Protein AF-A0A2E7W1Z4-F1 (afdb_monomer)

Mean predicted aligned error: 2.72 Å

Solvent-accessible surface area (backbone atoms only — not comparable to full-atom values): 6532 Å² total; per-residue (Å²): 131,87,59,66,66,60,53,50,54,33,52,49,52,38,60,79,66,68,54,83,50,52,70,52,18,68,70,38,33,68,58,54,44,51,45,69,70,69,52,60,91,88,59,84,64,68,65,28,66,8,56,26,25,59,26,52,32,44,41,44,21,71,81,38,77,91,44,58,35,66,60,47,37,74,74,42,47,64,25,40,51,62,36,64,94,76,70,28,72,46,57,28,49,61,76,70,50,22,56,55,52,50,53,52,59,48,65,74,46,75,86,61,89,128

Secondary structure (DSSP, 8-state):
---HHHHHHHHHHHHHTT-S-HHHHHHHHHHHHHHHHHS-TTPPP--SSGGGHHHHHHHHHHH-TTS-HHHHHHHHTTSPPPBGGGTB-----STTHHHHHHHHHHHTSTT---

Sequence (114 aa):
MKDLILQKRLLKLLYEHNEEHVGSCFSCIDIIDNIFKTKAKDDIFILSNGHAAYALYSVIEKYHPHIDADELVKKHGGHPNHDEENHIHASTGSLGMGIMIAVGRALANPDRTV

Structure (mmCIF, N/CA/C/O backbone):
data_AF-A0A2E7W1Z4-F1
#
_entry.id   AF-A0A2E7W1Z4-F1
#
loop_
_atom_site.group_PDB
_atom_site.id
_atom_site.type_symbol
_atom_site.label_atom_id
_atom_site.label_alt_id
_atom_site.label_comp_id
_atom_site.label_asym_id
_atom_site.label_entity_id
_atom_site.label_seq_id
_atom_site.pdbx_PDB_ins_code
_atom_site.Cartn_x
_atom_site.Cartn_y
_atom_site.Cartn_z
_atom_site.occupancy
_atom_site.B_iso_or_equiv
_atom_site.auth_seq_id
_atom_site.auth_comp_id
_atom_site.auth_asym_id
_atom_site.auth_atom_id
_atom_site.pdbx_PDB_model_num
ATOM 1 N N . MET A 1 1 ? -17.718 -4.017 -9.767 1.00 66.38 1 MET A N 1
ATOM 2 C CA . MET A 1 1 ? -18.734 -3.919 -8.694 1.00 66.38 1 MET A CA 1
ATOM 3 C C . MET A 1 1 ? -17.988 -3.573 -7.417 1.00 66.38 1 MET A C 1
ATOM 5 O O . MET A 1 1 ? -16.930 -4.155 -7.225 1.00 66.38 1 MET A O 1
ATOM 9 N N . LYS A 1 2 ? -18.464 -2.610 -6.617 1.00 86.38 2 LYS A N 1
ATOM 10 C CA . LYS A 1 2 ? -17.777 -2.188 -5.384 1.00 86.38 2 LYS A CA 1
ATOM 11 C C . LYS A 1 2 ? -17.727 -3.332 -4.369 1.00 86.38 2 LYS A C 1
ATOM 13 O O . LYS A 1 2 ? -18.763 -3.940 -4.102 1.00 86.38 2 LYS A O 1
ATOM 18 N N . ASP A 1 3 ? -16.554 -3.593 -3.800 1.00 96.88 3 ASP A N 1
ATOM 19 C CA . ASP A 1 3 ? -16.378 -4.583 -2.735 1.00 96.88 3 ASP A CA 1
ATOM 20 C C . ASP A 1 3 ? -16.739 -3.965 -1.377 1.00 96.88 3 ASP A C 1
ATOM 22 O O . ASP A 1 3 ? -15.954 -3.255 -0.753 1.00 96.88 3 ASP A O 1
ATOM 26 N N . LEU A 1 4 ? -17.963 -4.220 -0.912 1.00 97.44 4 LEU A N 1
ATOM 27 C CA . LEU A 1 4 ? -18.465 -3.649 0.339 1.00 97.44 4 LEU A CA 1
ATOM 28 C C . LEU A 1 4 ? -17.747 -4.174 1.590 1.00 97.44 4 LEU A C 1
ATOM 30 O O . LEU A 1 4 ? -17.792 -3.501 2.619 1.00 97.44 4 LEU A O 1
ATOM 34 N N . ILE A 1 5 ? -17.123 -5.353 1.536 1.00 98.25 5 ILE A N 1
ATOM 35 C CA . ILE A 1 5 ? -16.377 -5.903 2.675 1.00 98.25 5 ILE A CA 1
ATOM 36 C C . ILE A 1 5 ? -15.090 -5.100 2.838 1.00 98.25 5 ILE A C 1
ATOM 38 O O . ILE A 1 5 ? -14.831 -4.563 3.916 1.00 98.25 5 ILE A O 1
ATOM 42 N N . LEU A 1 6 ? -14.352 -4.933 1.740 1.00 98.50 6 LEU A N 1
ATOM 43 C CA . LEU A 1 6 ? -13.126 -4.143 1.696 1.00 98.50 6 LEU A CA 1
ATOM 44 C C . LEU A 1 6 ? -13.375 -2.673 2.087 1.00 98.50 6 LEU A C 1
ATOM 46 O O . LEU A 1 6 ? -12.657 -2.111 2.910 1.00 98.50 6 LEU A O 1
ATOM 50 N N . GLN A 1 7 ? -14.448 -2.067 1.574 1.00 98.31 7 GLN A N 1
ATOM 51 C CA . GLN A 1 7 ? -14.837 -0.686 1.893 1.00 98.31 7 GLN A CA 1
ATOM 52 C C . GLN A 1 7 ? -15.167 -0.497 3.385 1.00 98.31 7 GLN A C 1
ATOM 54 O O . GLN A 1 7 ? -14.787 0.506 3.990 1.00 98.31 7 GLN A O 1
ATOM 59 N N . LYS A 1 8 ? -15.844 -1.471 4.009 1.00 98.56 8 LYS A N 1
ATOM 60 C CA . LYS A 1 8 ? -16.119 -1.454 5.455 1.00 98.56 8 LYS A CA 1
ATOM 61 C C . LYS A 1 8 ? -14.851 -1.646 6.283 1.00 98.56 8 LYS A C 1
ATOM 63 O O . LYS A 1 8 ? -14.724 -1.005 7.325 1.00 98.56 8 LYS A O 1
ATOM 68 N N . ARG A 1 9 ? -13.925 -2.500 5.832 1.00 98.56 9 ARG A N 1
ATOM 69 C CA . ARG A 1 9 ? -12.627 -2.689 6.493 1.00 98.56 9 ARG A CA 1
ATOM 70 C C . ARG A 1 9 ? -11.816 -1.396 6.490 1.00 98.56 9 ARG A C 1
ATOM 72 O O . ARG A 1 9 ? -11.368 -0.983 7.557 1.00 98.56 9 ARG A O 1
ATOM 79 N N . LEU A 1 10 ? -11.736 -0.717 5.344 1.00 98.75 10 LEU A N 1
ATOM 80 C CA . LEU A 1 10 ? -11.104 0.598 5.243 1.00 98.75 10 LEU A CA 1
ATOM 81 C C . LEU A 1 10 ? -11.769 1.615 6.179 1.00 98.75 10 LEU A C 1
ATOM 83 O O . LEU A 1 10 ? -11.078 2.273 6.950 1.00 98.75 10 LEU A O 1
ATOM 87 N N . LEU A 1 11 ? -13.104 1.7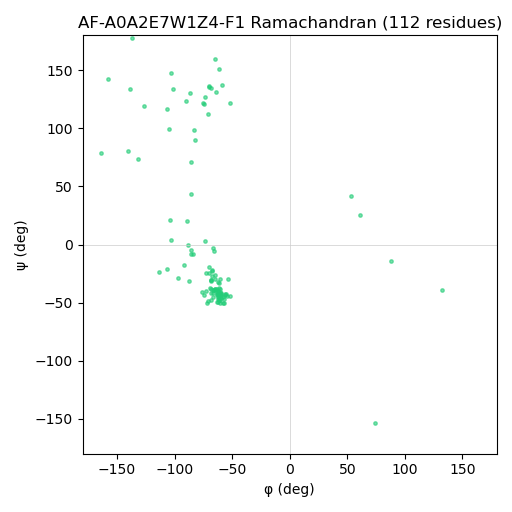30 6.144 1.00 98.69 11 LEU A N 1
ATOM 88 C CA . LEU A 1 11 ? -13.835 2.680 6.991 1.00 98.69 11 LEU A CA 1
ATOM 89 C C . LEU A 1 11 ? -13.524 2.480 8.477 1.00 98.69 11 LEU A C 1
ATOM 91 O O . LEU A 1 11 ? -13.319 3.454 9.197 1.00 98.69 11 LEU A O 1
ATOM 95 N N . LYS A 1 12 ? -13.491 1.219 8.920 1.00 98.75 12 LYS A N 1
ATOM 96 C CA . LYS A 1 12 ? -13.177 0.864 10.302 1.00 98.75 12 LYS A CA 1
ATOM 97 C C . LYS A 1 12 ? -11.774 1.342 10.689 1.00 98.75 12 LYS A C 1
ATOM 99 O O . LYS A 1 12 ? -11.647 2.033 11.690 1.00 98.75 12 LYS A O 1
ATOM 104 N N . LEU A 1 13 ? -10.761 1.042 9.871 1.00 98.69 13 LEU A N 1
ATOM 105 C CA . LEU A 1 13 ? -9.377 1.458 10.131 1.00 98.69 13 LEU A CA 1
ATOM 106 C C . LEU A 1 13 ? -9.232 2.984 10.179 1.00 98.69 13 LEU A C 1
ATOM 108 O O . LEU A 1 13 ? -8.612 3.513 11.096 1.00 98.69 13 LEU A O 1
ATOM 112 N N . LEU A 1 14 ? -9.829 3.697 9.217 1.00 98.62 14 LEU A N 1
ATOM 113 C CA . LEU A 1 14 ? -9.789 5.163 9.179 1.00 98.62 14 LEU A CA 1
ATOM 114 C C . LEU A 1 14 ? -10.404 5.777 10.444 1.00 98.62 14 LEU A C 1
ATOM 116 O O . LEU A 1 14 ? -9.855 6.725 11.000 1.00 98.62 14 LEU A O 1
ATOM 120 N N . TYR A 1 15 ? -11.529 5.222 10.905 1.00 98.56 15 TYR A N 1
ATOM 121 C CA . TYR A 1 15 ? -12.215 5.679 12.110 1.00 98.56 15 TYR A CA 1
ATOM 122 C C . TYR A 1 15 ? -11.417 5.380 13.385 1.00 98.56 15 TYR A C 1
ATOM 124 O O . TYR A 1 15 ? -11.240 6.268 14.213 1.00 98.56 15 TYR A O 1
ATOM 132 N N . GLU A 1 16 ? -10.912 4.153 13.540 1.00 98.50 16 GLU A N 1
ATOM 133 C CA . GLU A 1 16 ? -10.191 3.718 14.747 1.00 98.50 16 GLU A CA 1
ATOM 134 C C . GLU A 1 16 ? -8.873 4.476 14.959 1.00 98.50 16 GLU A C 1
ATOM 136 O O . GLU A 1 16 ? -8.476 4.698 16.102 1.00 98.50 16 GLU A O 1
ATOM 141 N N . HIS A 1 17 ? -8.231 4.928 13.878 1.00 98.31 17 HIS A N 1
ATOM 142 C CA . HIS A 1 17 ? -6.965 5.666 13.936 1.00 98.31 17 HIS A CA 1
ATOM 143 C C . HIS A 1 17 ? -7.094 7.178 13.735 1.00 98.31 17 HIS A C 1
ATOM 145 O O . HIS A 1 17 ? -6.079 7.866 13.732 1.00 98.31 17 HIS A O 1
ATOM 151 N N . ASN A 1 18 ? -8.312 7.714 13.613 1.00 97.38 18 ASN A N 1
ATOM 152 C CA . ASN A 1 18 ? -8.562 9.140 13.354 1.00 97.38 18 ASN A CA 1
ATOM 153 C C . ASN A 1 18 ? -7.796 9.680 12.126 1.00 97.38 18 ASN A C 1
ATOM 155 O O . ASN A 1 18 ? -7.250 10.781 12.166 1.00 97.38 18 ASN A O 1
ATOM 159 N N . GLU A 1 19 ? -7.739 8.905 11.040 1.00 97.44 19 GLU A N 1
ATOM 160 C CA . GLU A 1 19 ? -7.024 9.303 9.822 1.00 97.44 19 GLU A CA 1
ATOM 161 C C . GLU A 1 19 ? -7.744 10.457 9.103 1.00 97.44 19 GLU A C 1
ATOM 163 O O . GLU A 1 19 ? -8.962 10.440 8.914 1.00 97.44 19 GLU A O 1
ATOM 168 N N . GLU A 1 20 ? -6.980 11.452 8.655 1.00 95.69 20 GLU A N 1
ATOM 169 C CA . GLU A 1 20 ? -7.500 12.686 8.060 1.00 95.69 20 GLU A CA 1
ATOM 170 C C . GLU A 1 20 ? -7.739 12.544 6.544 1.00 95.69 20 GLU A C 1
ATOM 172 O O . GLU A 1 20 ? -8.679 13.122 5.988 1.00 95.69 20 GLU A O 1
ATOM 177 N N . HIS A 1 21 ? -6.947 11.719 5.850 1.00 97.44 21 HIS A N 1
ATOM 178 C CA . HIS A 1 21 ? -6.965 11.574 4.387 1.00 97.44 21 HIS A CA 1
ATOM 179 C C . HIS A 1 21 ? -8.008 10.560 3.881 1.00 97.44 21 HIS A C 1
ATOM 181 O O . HIS A 1 21 ? -7.775 9.771 2.956 1.00 97.44 21 HIS A O 1
ATOM 187 N N . VAL A 1 22 ? -9.210 10.610 4.457 1.00 97.88 22 VAL A N 1
ATOM 188 C CA . VAL A 1 22 ? -10.332 9.695 4.181 1.00 97.88 22 VAL A CA 1
ATOM 189 C C . VAL A 1 22 ? -10.718 9.696 2.697 1.00 97.88 22 VAL A C 1
ATOM 191 O O . VAL A 1 22 ? -10.862 8.637 2.080 1.00 97.88 22 VAL A O 1
ATOM 194 N N . GLY A 1 23 ? -10.850 10.883 2.095 1.00 97.81 23 GLY A N 1
ATOM 195 C CA . GLY A 1 23 ? -11.245 11.029 0.689 1.00 97.81 23 GLY A CA 1
ATOM 196 C C . GLY A 1 23 ? -10.241 10.410 -0.288 1.00 97.81 23 GLY A C 1
ATOM 197 O O . GLY A 1 23 ? -10.630 9.758 -1.262 1.00 97.81 23 GLY A O 1
ATOM 198 N N . SER A 1 24 ? -8.945 10.545 -0.004 1.00 97.31 24 SER A N 1
ATOM 199 C CA . SER A 1 24 ? -7.894 9.936 -0.822 1.00 97.31 24 SER A CA 1
ATOM 200 C C . SER A 1 24 ? -7.938 8.411 -0.745 1.00 97.31 24 SER A C 1
ATOM 202 O O . SER A 1 24 ? -7.848 7.743 -1.773 1.00 97.31 24 SER A O 1
ATOM 204 N N . CYS A 1 25 ? -8.160 7.848 0.445 1.00 98.38 25 CYS A N 1
ATOM 205 C CA . CYS A 1 25 ? -8.267 6.401 0.615 1.00 98.38 25 CYS A CA 1
ATOM 206 C C . CYS A 1 25 ? -9.467 5.819 -0.151 1.00 98.38 25 CYS A C 1
ATOM 208 O O . CYS A 1 25 ? -9.312 4.878 -0.932 1.00 98.38 25 CYS A O 1
ATOM 210 N N . PHE A 1 26 ? -10.656 6.411 0.001 1.00 98.25 26 PHE A N 1
ATOM 211 C CA . PHE A 1 26 ? -11.867 5.928 -0.673 1.00 98.25 26 PHE A CA 1
ATOM 212 C C . PHE A 1 26 ? -11.853 6.116 -2.192 1.00 98.25 26 PHE A C 1
ATOM 214 O O . PHE A 1 26 ? -12.442 5.307 -2.908 1.00 98.25 26 PHE A O 1
ATOM 221 N N . SER A 1 27 ? -11.186 7.154 -2.699 1.00 97.56 27 SER A N 1
ATOM 222 C CA . SER A 1 27 ? -11.048 7.353 -4.148 1.00 97.56 27 SER A CA 1
ATOM 223 C C . SER A 1 27 ? -10.072 6.367 -4.797 1.00 97.56 27 SER A C 1
ATOM 225 O O . SER A 1 27 ? -10.212 6.069 -5.981 1.00 97.56 27 SER A O 1
ATOM 227 N N . CYS A 1 28 ? -9.120 5.822 -4.032 1.00 97.62 28 CYS A N 1
ATOM 228 C CA . CYS A 1 28 ? -8.101 4.914 -4.554 1.00 97.62 28 CYS A CA 1
ATOM 229 C C . CYS A 1 28 ? -8.426 3.428 -4.356 1.00 97.62 28 CYS A C 1
ATOM 231 O O . CYS A 1 28 ? -7.980 2.616 -5.160 1.00 97.62 28 CYS A O 1
ATOM 233 N N . ILE A 1 29 ? -9.183 3.044 -3.322 1.00 98.44 29 ILE A N 1
ATOM 234 C CA . ILE A 1 29 ? -9.309 1.633 -2.912 1.00 98.44 29 ILE A CA 1
ATOM 235 C C . ILE A 1 29 ? -9.788 0.688 -4.022 1.00 98.44 29 ILE A C 1
ATOM 237 O O . ILE A 1 29 ? -9.194 -0.371 -4.203 1.00 98.44 29 ILE A O 1
ATOM 241 N N . ASP A 1 30 ? -10.787 1.081 -4.819 1.00 98.19 30 ASP A N 1
ATOM 242 C CA . ASP A 1 30 ? -11.294 0.244 -5.915 1.00 98.19 30 ASP A CA 1
ATOM 243 C C . ASP A 1 30 ? -10.250 0.105 -7.048 1.00 98.19 30 ASP A C 1
ATOM 245 O O . ASP A 1 30 ? -10.172 -0.932 -7.709 1.00 98.19 30 ASP A O 1
ATOM 249 N N . ILE A 1 31 ? -9.422 1.137 -7.263 1.00 97.94 31 ILE A N 1
ATOM 250 C CA . ILE A 1 31 ? -8.340 1.137 -8.261 1.00 97.94 31 ILE A CA 1
ATOM 251 C C . ILE A 1 31 ? -7.213 0.211 -7.801 1.00 97.94 31 ILE A C 1
ATOM 253 O O . ILE A 1 31 ? -6.761 -0.636 -8.571 1.00 97.94 31 ILE A O 1
ATOM 257 N N . ILE A 1 32 ? -6.786 0.347 -6.542 1.00 98.38 32 ILE A N 1
ATOM 258 C CA . ILE A 1 32 ? -5.728 -0.478 -5.951 1.00 98.38 32 ILE A CA 1
ATOM 259 C C . ILE A 1 32 ? -6.174 -1.946 -5.924 1.00 98.38 32 ILE A C 1
ATOM 261 O O . ILE A 1 32 ? -5.419 -2.813 -6.357 1.00 98.38 32 ILE A O 1
ATOM 265 N N . ASP A 1 33 ? -7.414 -2.228 -5.509 1.00 98.56 33 ASP A N 1
ATOM 266 C CA . ASP A 1 33 ? -7.982 -3.582 -5.517 1.00 98.56 33 ASP A CA 1
ATOM 267 C C . ASP A 1 33 ? -7.969 -4.195 -6.922 1.00 98.56 33 ASP A C 1
ATOM 269 O O . ASP A 1 33 ? -7.537 -5.333 -7.102 1.00 98.56 33 ASP A O 1
ATOM 273 N N . ASN A 1 34 ? -8.378 -3.430 -7.940 1.00 97.94 34 ASN A N 1
ATOM 274 C CA . ASN A 1 34 ? -8.349 -3.912 -9.316 1.00 97.94 34 ASN A CA 1
ATOM 275 C C . ASN A 1 34 ? -6.921 -4.201 -9.802 1.00 97.94 34 ASN A C 1
ATOM 277 O O . ASN A 1 34 ? -6.710 -5.219 -10.453 1.00 97.94 34 ASN A O 1
ATOM 281 N N . ILE A 1 35 ? -5.941 -3.358 -9.457 1.00 97.56 35 ILE A N 1
ATOM 282 C CA . ILE A 1 35 ? -4.532 -3.600 -9.801 1.00 97.56 35 ILE A CA 1
ATOM 283 C C . ILE A 1 35 ? -4.031 -4.881 -9.132 1.00 97.56 35 ILE A C 1
ATOM 285 O O . ILE A 1 35 ? -3.479 -5.734 -9.816 1.00 97.56 35 ILE A O 1
ATOM 289 N N . PHE A 1 36 ? -4.253 -5.067 -7.828 1.00 97.50 36 PHE A N 1
ATOM 290 C CA . PHE A 1 36 ? -3.829 -6.286 -7.127 1.00 97.50 36 PHE A CA 1
ATOM 291 C C . PHE A 1 36 ? -4.508 -7.547 -7.671 1.00 97.50 36 PHE A C 1
ATOM 293 O O . PHE A 1 36 ? -3.885 -8.606 -7.712 1.00 97.50 36 PHE A O 1
ATOM 300 N N . LYS A 1 37 ? -5.751 -7.427 -8.148 1.00 97.00 37 LYS A N 1
ATOM 301 C CA . LYS A 1 37 ? -6.476 -8.518 -8.800 1.00 97.00 37 LYS A CA 1
ATOM 302 C C . LYS A 1 37 ? -5.850 -8.958 -10.1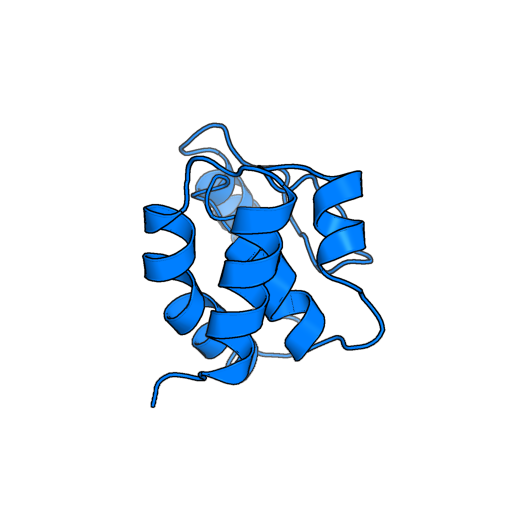24 1.00 97.00 37 LYS A C 1
ATOM 304 O O . LYS A 1 37 ? -5.916 -10.141 -10.450 1.00 97.00 37 LYS A O 1
ATOM 309 N N . THR A 1 38 ? -5.352 -8.014 -10.925 1.00 96.19 38 THR A N 1
ATOM 310 C CA . THR A 1 38 ? -4.951 -8.274 -12.320 1.00 96.19 38 THR A CA 1
ATOM 311 C C . THR A 1 38 ? -3.448 -8.297 -12.548 1.00 96.19 38 THR A C 1
ATOM 313 O O . THR A 1 38 ? -3.020 -8.846 -13.560 1.00 96.19 38 THR A O 1
ATOM 316 N N . LYS A 1 39 ? -2.655 -7.685 -11.662 1.00 94.56 39 LYS A N 1
ATOM 317 C CA . LYS A 1 39 ? -1.196 -7.634 -11.793 1.00 94.56 39 LYS A CA 1
ATOM 318 C C . LYS A 1 39 ? -0.600 -9.043 -11.770 1.00 94.56 39 LYS A C 1
ATOM 320 O O . LYS A 1 39 ? -1.125 -9.940 -11.103 1.00 94.56 39 LYS A O 1
ATOM 325 N N . ALA A 1 40 ? 0.529 -9.235 -12.441 1.00 93.25 40 ALA A N 1
ATOM 326 C CA . ALA A 1 40 ? 1.284 -10.468 -12.318 1.00 93.25 40 ALA A CA 1
ATOM 327 C C . ALA A 1 40 ? 1.827 -10.625 -10.888 1.00 93.25 40 ALA A C 1
ATOM 329 O O . ALA A 1 40 ? 1.967 -9.665 -10.117 1.00 93.25 40 ALA A O 1
ATOM 330 N N . LYS A 1 41 ? 2.156 -11.867 -10.521 1.00 88.75 41 LYS A N 1
ATOM 331 C CA . LYS A 1 41 ? 2.657 -12.186 -9.178 1.00 88.75 41 LYS A CA 1
ATOM 332 C C . LYS A 1 41 ? 3.871 -11.329 -8.810 1.00 88.75 41 LYS A C 1
ATOM 334 O O . LYS A 1 41 ? 3.905 -10.769 -7.718 1.00 88.75 41 LYS A O 1
ATOM 339 N N . ASP A 1 42 ? 4.798 -11.179 -9.748 1.00 88.50 42 ASP A N 1
ATOM 340 C CA . ASP A 1 42 ? 6.069 -10.504 -9.505 1.00 88.50 42 ASP A CA 1
ATOM 341 C C . ASP A 1 42 ? 5.977 -8.981 -9.687 1.00 88.50 42 ASP A C 1
ATOM 343 O O . ASP A 1 42 ? 6.978 -8.277 -9.517 1.00 88.50 42 ASP A O 1
ATOM 347 N N . ASP A 1 43 ? 4.828 -8.445 -10.125 1.00 93.31 43 ASP A N 1
ATOM 348 C CA . ASP A 1 43 ? 4.647 -7.013 -10.398 1.00 93.31 43 ASP A CA 1
ATOM 349 C C . ASP A 1 43 ? 4.694 -6.185 -9.127 1.00 93.31 43 ASP A C 1
ATOM 351 O O . ASP A 1 43 ? 4.050 -6.499 -8.119 1.00 93.31 43 ASP A O 1
ATOM 355 N N . ILE A 1 44 ? 5.445 -5.091 -9.232 1.00 93.50 44 ILE A N 1
ATOM 356 C CA . ILE A 1 44 ? 5.675 -4.129 -8.167 1.00 93.50 44 ILE A CA 1
ATOM 357 C C . ILE A 1 44 ? 4.599 -3.053 -8.252 1.00 93.50 44 ILE A C 1
ATOM 359 O O . ILE A 1 44 ? 4.469 -2.364 -9.262 1.00 93.50 44 ILE A O 1
ATOM 363 N N . PHE A 1 45 ? 3.871 -2.866 -7.156 1.00 97.12 45 PHE A N 1
ATOM 364 C CA . PHE A 1 45 ? 2.977 -1.729 -6.978 1.00 97.12 45 PHE A CA 1
ATOM 365 C C . PHE A 1 45 ? 3.640 -0.675 -6.083 1.00 97.12 45 PHE A C 1
ATOM 367 O O . PHE A 1 45 ? 4.186 -1.003 -5.029 1.00 97.12 45 PHE A O 1
ATOM 374 N N . ILE A 1 46 ? 3.580 0.597 -6.490 1.00 97.94 46 ILE A N 1
ATOM 375 C CA . ILE A 1 46 ? 4.045 1.739 -5.692 1.00 97.94 46 ILE A CA 1
ATOM 376 C C . ILE A 1 46 ? 2.919 2.766 -5.588 1.00 97.94 46 ILE A C 1
ATOM 378 O O . ILE A 1 46 ? 2.491 3.347 -6.587 1.00 97.94 46 ILE A O 1
ATOM 382 N N . LEU A 1 47 ? 2.478 3.035 -4.359 1.00 98.06 47 LEU A N 1
ATOM 383 C CA . LEU A 1 47 ? 1.495 4.072 -4.061 1.00 98.06 47 LEU A CA 1
ATOM 384 C C . LEU A 1 47 ? 2.181 5.440 -3.972 1.00 98.06 47 LEU A C 1
ATOM 386 O O . LEU A 1 47 ? 2.622 5.843 -2.903 1.00 98.06 47 LEU A O 1
ATOM 390 N N . SER A 1 48 ? 2.300 6.171 -5.083 1.00 97.88 48 SER A N 1
ATOM 391 C CA . SER A 1 48 ? 2.994 7.471 -5.053 1.00 97.88 48 SER A CA 1
ATOM 392 C C . SER A 1 48 ? 2.228 8.565 -4.294 1.00 97.88 48 SER A C 1
ATOM 394 O O . SER A 1 48 ? 2.851 9.514 -3.814 1.00 97.88 48 SER A O 1
ATOM 396 N N . ASN A 1 49 ? 0.902 8.460 -4.188 1.00 97.12 49 ASN A N 1
ATOM 397 C CA . ASN A 1 49 ? 0.060 9.293 -3.330 1.00 97.12 49 ASN A CA 1
ATOM 398 C C . ASN A 1 49 ? -0.001 8.691 -1.916 1.00 97.12 49 ASN A C 1
ATOM 400 O O . ASN A 1 49 ? -1.016 8.136 -1.503 1.00 97.12 49 ASN A O 1
ATOM 404 N N . GLY A 1 50 ? 1.113 8.784 -1.184 1.00 97.62 50 GLY A N 1
ATOM 405 C CA . GLY A 1 50 ? 1.326 8.040 0.063 1.00 97.62 50 GLY A CA 1
ATOM 406 C C . GLY A 1 50 ? 0.237 8.202 1.127 1.00 97.62 50 GLY A C 1
ATOM 407 O O . GLY A 1 50 ? -0.022 7.253 1.849 1.00 97.62 50 GLY A O 1
ATOM 408 N N . HIS A 1 51 ? -0.456 9.342 1.177 1.00 97.50 51 HIS A N 1
ATOM 409 C CA . HIS A 1 51 ? -1.553 9.590 2.122 1.00 97.50 51 HIS A CA 1
ATOM 410 C C . HIS A 1 51 ? -2.798 8.699 1.899 1.00 97.50 51 HIS A C 1
ATOM 412 O O . HIS A 1 51 ? -3.745 8.745 2.672 1.00 97.50 51 HIS A O 1
ATOM 418 N N . ALA A 1 52 ? -2.840 7.888 0.833 1.00 98.25 52 ALA A N 1
ATOM 419 C CA . ALA A 1 52 ? -3.853 6.847 0.641 1.00 98.25 52 ALA A CA 1
ATOM 420 C C . ALA A 1 52 ? -3.440 5.490 1.264 1.00 98.25 52 ALA A C 1
ATOM 422 O O . ALA A 1 52 ? -3.957 4.442 0.869 1.00 98.25 52 ALA A O 1
ATOM 423 N N . ALA A 1 53 ? -2.494 5.492 2.211 1.00 98.50 53 ALA A N 1
ATOM 424 C CA . ALA A 1 53 ? -1.857 4.305 2.784 1.00 98.50 53 ALA A CA 1
ATOM 425 C C . ALA A 1 53 ? -2.852 3.258 3.304 1.00 98.50 53 ALA A C 1
ATOM 427 O O . ALA A 1 53 ? -2.728 2.075 2.996 1.00 98.50 53 ALA A O 1
ATOM 428 N N . TYR A 1 54 ? -3.894 3.694 4.014 1.00 98.75 54 TYR A N 1
ATOM 429 C CA . TYR A 1 54 ? -4.898 2.804 4.602 1.00 98.75 54 TYR A CA 1
ATOM 430 C C . TYR A 1 54 ? -5.648 1.988 3.541 1.00 98.75 54 TYR A C 1
ATOM 432 O O . TYR A 1 54 ? -6.007 0.832 3.781 1.00 98.75 54 TYR A O 1
ATOM 440 N N . ALA A 1 55 ? -5.855 2.554 2.345 1.00 98.75 55 ALA A N 1
ATOM 441 C CA . ALA A 1 55 ? -6.435 1.823 1.223 1.00 98.75 55 ALA A CA 1
ATOM 442 C C . ALA A 1 55 ? -5.482 0.736 0.710 1.00 98.75 55 ALA A C 1
ATOM 444 O O . ALA A 1 55 ? -5.922 -0.386 0.467 1.00 98.75 55 ALA A O 1
ATOM 445 N N . LEU A 1 56 ? -4.182 1.037 0.606 1.00 98.75 56 LEU A N 1
ATOM 446 C CA . LEU A 1 56 ? -3.167 0.043 0.258 1.00 98.75 56 LEU A CA 1
ATOM 447 C C . LEU A 1 56 ? -3.110 -1.083 1.298 1.00 98.75 56 LEU A C 1
ATOM 449 O O . LEU A 1 56 ? -3.163 -2.245 0.914 1.00 98.75 56 LEU A O 1
ATOM 453 N N . TYR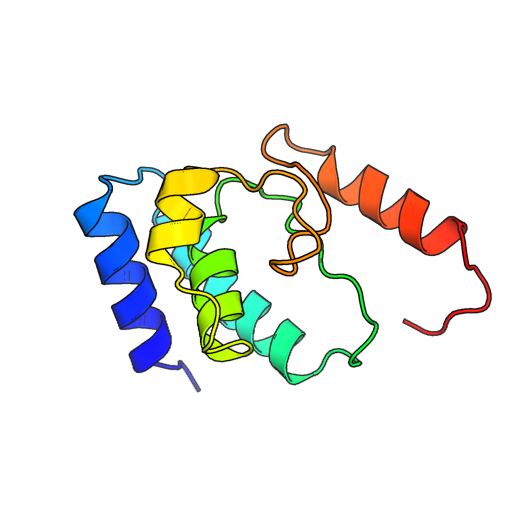 A 1 57 ? -3.068 -0.767 2.593 1.00 98.81 57 TYR A N 1
ATOM 454 C CA . TYR A 1 57 ? -3.005 -1.783 3.651 1.00 98.81 57 TYR A CA 1
ATOM 455 C C . TYR A 1 57 ? -4.234 -2.693 3.656 1.00 98.81 57 TYR A C 1
ATOM 457 O O . TYR A 1 57 ? -4.096 -3.910 3.737 1.00 98.81 57 TYR A O 1
ATOM 465 N N . SER A 1 58 ? -5.427 -2.116 3.475 1.00 98.75 58 SER A N 1
ATOM 466 C CA . SER A 1 58 ? -6.674 -2.885 3.361 1.00 98.75 58 SER A CA 1
ATOM 467 C C . SER A 1 58 ? -6.649 -3.844 2.162 1.00 98.75 58 SER A C 1
ATOM 469 O O . SER A 1 58 ? -7.144 -4.966 2.246 1.00 98.75 58 SER A O 1
ATOM 471 N N . VAL A 1 59 ? -6.067 -3.418 1.034 1.00 98.75 59 VAL A N 1
ATOM 472 C CA . VAL A 1 59 ? -5.913 -4.277 -0.149 1.00 98.75 59 VAL A CA 1
ATOM 473 C C . VAL A 1 59 ? -4.842 -5.348 0.075 1.00 98.75 59 VAL A C 1
ATOM 475 O O . VAL A 1 59 ? -5.069 -6.496 -0.299 1.00 98.75 59 VAL A O 1
ATOM 478 N N . ILE A 1 60 ? -3.718 -5.026 0.721 1.00 98.69 60 ILE A N 1
ATOM 479 C CA . ILE A 1 60 ? -2.686 -6.016 1.067 1.00 98.69 60 ILE A CA 1
ATOM 480 C C . ILE A 1 60 ? -3.295 -7.132 1.919 1.00 98.69 60 ILE A C 1
ATOM 482 O O . ILE A 1 60 ? -3.178 -8.289 1.535 1.00 98.69 60 ILE A O 1
ATOM 486 N N . GLU A 1 61 ? -4.020 -6.802 2.991 1.00 98.75 61 GLU A N 1
ATOM 487 C CA . GLU A 1 61 ? -4.706 -7.787 3.843 1.00 98.75 61 GLU A CA 1
ATOM 488 C C . GLU A 1 61 ? -5.655 -8.689 3.035 1.00 98.75 61 GLU A C 1
ATOM 490 O O . GLU A 1 61 ? -5.663 -9.908 3.204 1.00 98.75 61 GLU A O 1
ATOM 495 N N . LYS A 1 62 ? -6.416 -8.121 2.090 1.00 98.44 62 LYS A N 1
ATOM 496 C CA . LYS A 1 62 ? -7.336 -8.887 1.235 1.00 98.44 62 LYS A CA 1
ATOM 497 C C . LYS A 1 62 ? -6.629 -9.947 0.379 1.00 98.44 62 LYS A C 1
ATOM 499 O O . LYS A 1 62 ? -7.159 -11.048 0.233 1.00 98.44 62 LYS A O 1
ATOM 504 N N . TYR A 1 63 ? -5.479 -9.627 -0.218 1.00 98.25 63 TYR A N 1
ATOM 505 C CA . TYR A 1 63 ? -4.743 -10.560 -1.093 1.00 98.25 63 TYR A CA 1
ATOM 506 C C . TYR A 1 63 ? -3.693 -11.394 -0.346 1.00 98.25 63 TYR A C 1
ATOM 508 O O . TYR A 1 63 ? -3.276 -12.444 -0.835 1.00 98.25 63 TYR A O 1
ATOM 516 N N . HIS A 1 64 ? -3.309 -10.963 0.853 1.00 97.75 64 HIS A N 1
ATOM 517 C CA . HIS A 1 64 ? -2.316 -11.589 1.714 1.00 97.75 64 HIS A CA 1
ATOM 518 C C . HIS A 1 64 ? -2.882 -11.702 3.139 1.00 97.75 64 HIS A C 1
ATOM 520 O O . HIS A 1 64 ? -2.435 -10.997 4.036 1.00 97.75 64 HIS A O 1
ATOM 526 N N . PRO A 1 65 ? -3.837 -12.620 3.390 1.00 96.38 65 PRO A N 1
ATOM 527 C CA . PRO A 1 65 ? -4.628 -12.664 4.632 1.00 96.38 65 PRO A CA 1
ATOM 528 C C . PRO A 1 65 ? -3.839 -13.011 5.906 1.00 96.38 65 PRO A C 1
ATOM 530 O O . PRO A 1 65 ? -4.409 -13.054 6.990 1.00 96.38 65 PRO A O 1
ATOM 533 N N . HIS A 1 66 ? -2.543 -13.298 5.783 1.00 97.75 66 HIS A N 1
ATOM 534 C CA . HIS A 1 66 ? -1.623 -13.455 6.911 1.00 97.75 66 HIS A CA 1
ATOM 535 C C . HIS A 1 66 ? -1.025 -12.115 7.377 1.00 97.75 66 HIS A C 1
ATOM 537 O O . HIS A 1 66 ? -0.356 -12.084 8.406 1.00 97.75 66 HIS A O 1
ATOM 543 N N . ILE A 1 67 ? -1.254 -11.031 6.630 1.00 98.44 67 ILE A N 1
ATOM 544 C CA . ILE A 1 67 ? -0.828 -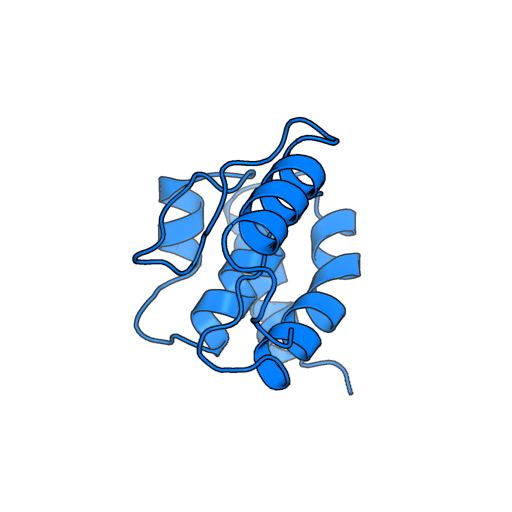9.666 6.935 1.00 98.44 67 ILE A CA 1
ATOM 545 C C . ILE A 1 67 ? -2.064 -8.881 7.367 1.00 98.44 67 ILE A C 1
ATOM 547 O O . ILE A 1 67 ? -2.990 -8.693 6.580 1.00 98.44 67 ILE A O 1
ATOM 551 N N . ASP A 1 68 ? -2.077 -8.419 8.613 1.00 98.50 68 ASP A N 1
ATOM 552 C CA . ASP A 1 68 ? -3.178 -7.625 9.157 1.00 98.50 68 ASP A CA 1
ATOM 553 C C . ASP A 1 68 ? -2.982 -6.131 8.845 1.00 98.50 68 ASP A C 1
ATOM 555 O O . ASP A 1 68 ? -1.915 -5.557 9.082 1.00 98.50 68 ASP A O 1
ATOM 559 N N . ALA A 1 69 ? -4.020 -5.485 8.310 1.00 98.69 69 ALA A N 1
ATOM 560 C CA . ALA A 1 69 ? -3.947 -4.082 7.910 1.00 98.69 69 ALA A CA 1
ATOM 561 C C . ALA A 1 69 ? -3.808 -3.116 9.101 1.00 98.69 69 ALA A C 1
ATOM 563 O O . ALA A 1 69 ? -3.188 -2.066 8.956 1.00 98.69 69 ALA A O 1
ATOM 564 N N . ASP A 1 70 ? -4.360 -3.453 10.268 1.00 98.69 70 ASP A N 1
ATOM 565 C CA . ASP A 1 70 ? -4.240 -2.656 11.493 1.00 98.69 70 ASP A CA 1
ATOM 566 C C . ASP A 1 70 ? -2.801 -2.677 12.027 1.00 98.69 70 ASP A C 1
ATOM 568 O O . ASP A 1 70 ? -2.271 -1.647 12.444 1.00 98.69 70 ASP A O 1
ATOM 572 N N . GLU A 1 71 ? -2.126 -3.825 11.935 1.00 98.62 71 GLU A N 1
ATOM 573 C CA . GLU A 1 71 ? -0.699 -3.935 12.257 1.00 98.62 71 GLU A CA 1
ATOM 574 C C . GLU A 1 71 ? 0.173 -3.121 11.290 1.00 98.62 71 GLU A C 1
ATOM 576 O O . GLU A 1 71 ? 1.110 -2.444 11.724 1.00 98.62 71 GLU A O 1
ATOM 581 N N . LEU A 1 72 ? -0.165 -3.093 9.994 1.00 98.69 72 LEU A N 1
ATOM 582 C CA . LEU A 1 72 ? 0.506 -2.205 9.036 1.00 98.69 72 LEU A CA 1
ATOM 583 C C . LEU A 1 72 ? 0.296 -0.729 9.379 1.00 98.69 72 LEU A C 1
ATOM 585 O O . LEU A 1 72 ? 1.258 0.037 9.346 1.00 98.69 72 LEU A O 1
ATOM 589 N N . VAL A 1 73 ? -0.923 -0.332 9.753 1.00 98.56 73 VAL A N 1
ATOM 590 C CA . VAL A 1 73 ? -1.218 1.037 10.201 1.00 98.56 73 VAL A CA 1
ATOM 591 C C . VAL A 1 73 ? -0.397 1.396 11.439 1.00 98.56 73 VAL A C 1
ATOM 593 O O . VAL A 1 73 ? 0.241 2.444 11.458 1.00 98.56 73 VAL A O 1
ATOM 596 N N . LYS A 1 74 ? -0.347 0.531 12.457 1.00 98.50 74 LYS A N 1
ATOM 597 C CA . LYS A 1 74 ? 0.452 0.775 13.672 1.00 98.50 74 LYS A CA 1
ATOM 598 C C . LYS A 1 74 ? 1.945 0.903 13.372 1.00 98.50 74 LYS A C 1
ATOM 600 O O . LYS A 1 74 ? 2.628 1.704 14.006 1.00 98.50 74 LYS A O 1
ATOM 605 N N . 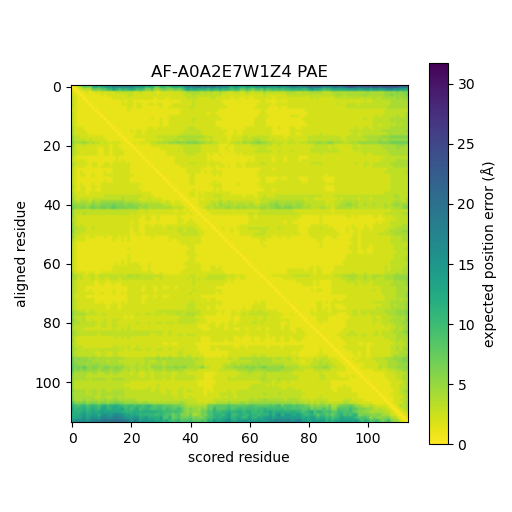LYS A 1 75 ? 2.456 0.110 12.424 1.00 98.38 75 LYS A N 1
ATOM 606 C CA . LYS A 1 75 ? 3.873 0.101 12.043 1.00 98.38 75 LYS A CA 1
ATOM 607 C C . LYS A 1 75 ? 4.261 1.305 11.185 1.00 98.38 75 LYS A C 1
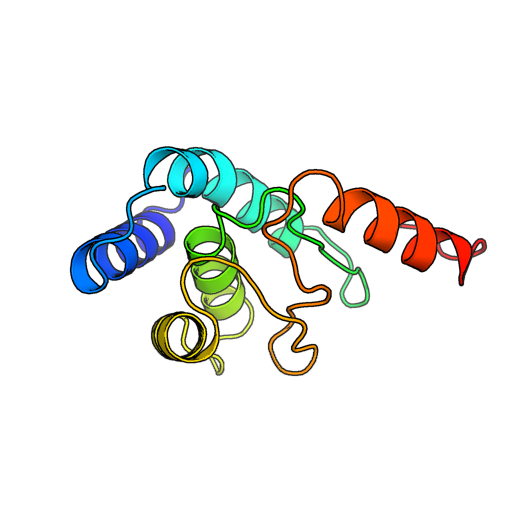ATOM 609 O O . LYS A 1 75 ? 5.346 1.853 11.370 1.00 98.38 75 LYS A O 1
ATOM 614 N N . HIS A 1 76 ? 3.409 1.693 10.237 1.00 98.19 76 HIS A N 1
ATOM 615 C CA . HIS A 1 76 ? 3.766 2.635 9.170 1.00 98.19 76 HIS A CA 1
ATOM 616 C C . HIS A 1 76 ? 3.030 3.978 9.235 1.00 98.19 76 HIS A C 1
ATOM 618 O O . HIS A 1 76 ? 3.559 4.982 8.765 1.00 98.19 76 HIS A O 1
ATOM 624 N N . GLY A 1 77 ? 1.859 4.030 9.866 1.00 97.00 77 GLY A N 1
ATOM 625 C CA . GLY A 1 77 ? 1.017 5.222 9.967 1.00 97.00 77 GLY A CA 1
ATOM 626 C C . GLY A 1 77 ? 0.301 5.576 8.658 1.00 97.00 77 GLY A C 1
ATOM 627 O O . GLY A 1 77 ? 0.043 4.719 7.818 1.00 97.00 77 GLY A O 1
ATOM 628 N N . GLY A 1 78 ? -0.016 6.861 8.469 1.00 96.94 78 GLY A N 1
ATOM 629 C CA . GLY A 1 78 ? -0.737 7.375 7.289 1.00 96.94 78 GLY A CA 1
ATOM 630 C C . GLY A 1 78 ? 0.064 7.447 5.988 1.00 96.94 78 GLY A C 1
ATOM 631 O O . GLY A 1 78 ? -0.461 7.895 4.971 1.00 96.94 78 GLY A O 1
ATOM 632 N N . HIS A 1 79 ? 1.319 6.998 5.993 1.00 97.69 79 HIS A N 1
ATOM 633 C CA . HIS A 1 79 ? 2.187 6.954 4.822 1.00 97.69 79 HIS A CA 1
ATOM 634 C C . HIS A 1 79 ? 2.972 5.635 4.808 1.00 97.69 79 HIS A C 1
ATOM 636 O O . HIS A 1 79 ? 3.539 5.259 5.831 1.00 97.69 79 HIS A O 1
ATOM 642 N N . PRO A 1 80 ? 3.061 4.918 3.675 1.00 97.38 80 PRO A N 1
ATOM 643 C CA . PRO A 1 80 ? 3.805 3.667 3.630 1.00 97.38 80 PRO A CA 1
ATOM 644 C C . PRO A 1 80 ? 5.309 3.909 3.752 1.00 97.38 80 PRO A C 1
ATOM 646 O O . PRO A 1 80 ? 5.852 4.777 3.065 1.00 97.38 80 PRO A O 1
ATOM 649 N N . ASN A 1 81 ? 5.978 3.088 4.567 1.00 98.06 81 ASN A N 1
ATOM 650 C CA . ASN A 1 81 ? 7.432 2.940 4.573 1.00 98.06 81 ASN A CA 1
ATOM 651 C C . ASN A 1 81 ? 7.817 1.634 3.869 1.00 98.06 81 ASN A C 1
ATOM 653 O O . ASN A 1 81 ? 7.074 0.659 3.928 1.00 98.06 81 ASN A O 1
ATOM 657 N N . HIS A 1 82 ? 8.973 1.621 3.202 1.00 97.88 82 HIS A N 1
ATOM 658 C CA . HIS A 1 82 ? 9.518 0.446 2.516 1.00 97.88 82 HIS A CA 1
ATOM 659 C C . HIS A 1 82 ? 9.567 -0.772 3.450 1.00 97.88 82 HIS A C 1
ATOM 661 O O . HIS A 1 82 ? 10.161 -0.722 4.526 1.00 97.88 82 HIS A O 1
ATOM 667 N N . ASP A 1 83 ? 8.894 -1.839 3.027 1.00 98.25 83 ASP A N 1
ATOM 668 C CA . ASP A 1 83 ? 8.669 -3.070 3.778 1.00 98.25 83 ASP A CA 1
ATOM 669 C C . ASP A 1 83 ? 8.216 -4.171 2.801 1.00 98.25 83 ASP A C 1
ATOM 671 O O . ASP A 1 83 ? 7.025 -4.439 2.622 1.00 98.25 83 ASP A O 1
ATOM 675 N N . GLU A 1 84 ? 9.173 -4.759 2.077 1.00 96.44 84 GLU A N 1
ATOM 676 C CA . GLU A 1 84 ? 8.872 -5.716 0.998 1.00 96.44 84 GLU A CA 1
ATOM 677 C C . GLU A 1 84 ? 8.264 -7.027 1.504 1.00 96.44 84 GLU A C 1
ATOM 679 O O . GLU A 1 84 ? 7.476 -7.634 0.779 1.00 96.44 84 GLU A O 1
ATOM 684 N N . GLU A 1 85 ? 8.556 -7.425 2.747 1.00 96.69 85 GLU A N 1
ATOM 685 C CA . GLU A 1 85 ? 7.917 -8.579 3.398 1.00 96.69 85 GLU A CA 1
ATOM 686 C C . GLU A 1 85 ? 6.401 -8.388 3.512 1.00 96.69 85 GLU A C 1
ATOM 688 O O . GLU A 1 85 ? 5.648 -9.355 3.439 1.00 96.69 85 GLU A O 1
ATOM 693 N N . ASN A 1 86 ? 5.957 -7.132 3.614 1.00 97.94 86 ASN A N 1
ATOM 694 C CA . ASN A 1 86 ? 4.551 -6.754 3.649 1.00 97.94 86 ASN A CA 1
ATOM 695 C C . ASN A 1 86 ? 4.044 -6.168 2.325 1.00 97.94 86 ASN A C 1
ATOM 697 O O . ASN A 1 86 ? 3.035 -5.468 2.308 1.00 97.94 86 ASN A O 1
ATOM 701 N N . HIS A 1 87 ? 4.722 -6.441 1.205 1.00 97.38 87 HIS A N 1
ATOM 702 C CA . HIS A 1 87 ? 4.335 -5.971 -0.132 1.00 97.38 87 HIS A CA 1
ATOM 703 C C . HIS A 1 87 ? 4.302 -4.435 -0.293 1.00 97.38 87 HIS A C 1
ATOM 705 O O . HIS A 1 87 ? 3.623 -3.907 -1.178 1.00 97.38 87 HIS A O 1
ATOM 711 N N . ILE A 1 88 ? 5.068 -3.699 0.522 1.00 98.31 88 ILE A N 1
ATOM 712 C CA . ILE A 1 88 ? 5.227 -2.243 0.418 1.00 98.31 88 ILE A CA 1
ATOM 713 C C . ILE A 1 88 ? 6.603 -1.929 -0.184 1.00 98.31 88 ILE A C 1
ATOM 715 O O . ILE A 1 88 ? 7.628 -1.922 0.492 1.00 98.31 88 ILE A O 1
ATOM 719 N N . HIS A 1 89 ? 6.649 -1.639 -1.484 1.00 96.88 89 HIS A N 1
ATOM 720 C CA . HIS A 1 89 ? 7.916 -1.569 -2.229 1.00 96.88 89 HIS A CA 1
ATOM 721 C C . HIS A 1 89 ? 8.619 -0.203 -2.232 1.00 96.88 89 HIS A C 1
ATOM 723 O O . HIS A 1 89 ? 9.686 -0.068 -2.841 1.00 96.88 89 HIS A O 1
ATOM 729 N N . ALA A 1 90 ? 8.049 0.811 -1.578 1.00 97.75 90 ALA A N 1
ATOM 730 C CA . ALA A 1 90 ? 8.647 2.139 -1.476 1.00 97.75 90 ALA A CA 1
ATOM 731 C C . ALA A 1 90 ? 8.111 2.916 -0.269 1.00 97.75 90 ALA A C 1
ATOM 733 O O . ALA A 1 90 ? 6.909 2.885 0.000 1.00 97.75 90 ALA A O 1
ATOM 734 N N . SER A 1 91 ? 8.989 3.686 0.380 1.00 98.00 91 SER A N 1
ATOM 735 C CA . SER A 1 91 ? 8.562 4.754 1.286 1.00 98.00 91 SER A CA 1
ATOM 736 C C . SER A 1 91 ? 8.023 5.930 0.474 1.00 98.00 91 SER A C 1
ATOM 738 O O . SER A 1 91 ? 8.708 6.420 -0.427 1.00 98.00 91 SER A O 1
ATOM 740 N N . THR A 1 92 ? 6.811 6.399 0.771 1.00 97.69 92 THR A N 1
ATOM 741 C CA . THR A 1 92 ? 6.195 7.544 0.074 1.00 97.69 92 THR A CA 1
ATOM 742 C C . THR A 1 92 ? 5.498 8.489 1.057 1.00 97.69 92 THR A C 1
ATOM 744 O O . THR A 1 92 ? 5.521 8.268 2.258 1.00 97.69 92 THR A O 1
ATOM 747 N N . GLY A 1 93 ? 4.934 9.593 0.557 1.00 94.00 93 GLY A N 1
ATOM 748 C CA . GLY A 1 93 ? 4.281 10.642 1.354 1.00 94.00 93 GLY A CA 1
ATOM 749 C C . GLY A 1 93 ? 4.743 12.034 0.946 1.00 94.00 93 GLY A C 1
ATOM 750 O O . GLY A 1 93 ? 3.929 12.931 0.741 1.00 94.00 93 GLY A O 1
ATOM 751 N N . SER A 1 94 ? 6.038 12.172 0.653 1.00 95.44 94 SER A N 1
ATOM 752 C CA . SER A 1 94 ? 6.535 13.296 -0.139 1.00 95.44 94 SER A CA 1
ATOM 753 C C . SER A 1 94 ? 6.080 13.130 -1.593 1.00 95.44 94 SER A C 1
ATOM 755 O O . SER A 1 94 ? 6.469 12.180 -2.284 1.00 95.44 94 SER A O 1
ATOM 757 N N . LEU A 1 95 ? 5.186 14.017 -2.036 1.00 94.38 95 LEU A N 1
ATOM 758 C CA . LEU A 1 95 ? 4.581 13.951 -3.364 1.00 94.38 95 LEU A CA 1
ATOM 759 C C . LEU A 1 95 ? 5.650 13.996 -4.464 1.00 94.38 95 LEU A C 1
ATOM 761 O O . LEU A 1 95 ? 6.599 14.770 -4.404 1.00 94.38 95 LEU A O 1
ATOM 765 N N . GLY A 1 96 ? 5.477 13.152 -5.482 1.00 92.69 96 GLY A N 1
ATOM 766 C CA . GLY A 1 96 ? 6.407 13.031 -6.609 1.00 92.69 96 GLY A CA 1
ATOM 767 C C . GLY A 1 96 ? 7.551 12.031 -6.402 1.00 92.69 96 GLY A C 1
ATOM 768 O O . GLY A 1 96 ? 8.151 11.608 -7.384 1.00 92.69 96 GLY A O 1
ATOM 769 N N . MET A 1 97 ? 7.821 11.568 -5.177 1.00 94.62 97 MET A N 1
ATOM 770 C CA . MET A 1 97 ? 8.919 10.616 -4.940 1.00 94.62 97 MET A CA 1
ATOM 771 C C . MET A 1 97 ? 8.597 9.196 -5.421 1.00 94.62 97 MET A C 1
ATOM 773 O O . MET A 1 97 ? 9.431 8.554 -6.059 1.00 94.62 97 MET A O 1
ATOM 777 N N . GLY A 1 98 ? 7.382 8.703 -5.159 1.00 97.00 98 GLY A N 1
ATOM 778 C CA . GLY A 1 98 ? 7.000 7.327 -5.497 1.00 97.00 98 GLY A CA 1
ATOM 779 C C . GLY A 1 98 ? 7.083 7.026 -6.996 1.00 97.00 98 GLY A C 1
ATOM 780 O O . GLY A 1 98 ? 7.599 5.981 -7.382 1.00 97.00 98 GLY A O 1
ATOM 781 N N . ILE A 1 99 ? 6.656 7.961 -7.850 1.00 96.06 99 ILE A N 1
ATOM 782 C CA . ILE A 1 99 ? 6.743 7.795 -9.307 1.00 96.06 99 ILE A CA 1
ATOM 783 C C . ILE A 1 99 ? 8.196 7.721 -9.797 1.00 96.06 99 ILE A C 1
ATOM 785 O O . ILE A 1 99 ? 8.509 6.892 -10.646 1.00 96.06 99 ILE A O 1
ATOM 789 N N . MET A 1 100 ? 9.110 8.507 -9.218 1.00 96.56 100 MET A N 1
ATOM 790 C CA . MET A 1 100 ? 10.533 8.453 -9.574 1.00 96.56 100 MET A CA 1
ATOM 791 C C . MET A 1 100 ? 11.164 7.116 -9.164 1.00 96.56 100 MET A C 1
ATOM 793 O O . MET A 1 100 ? 11.941 6.538 -9.925 1.00 96.56 100 MET A O 1
ATOM 797 N N . ILE A 1 101 ? 10.783 6.580 -7.997 1.00 96.69 101 ILE A N 1
ATOM 798 C CA . ILE A 1 101 ? 11.204 5.242 -7.551 1.00 96.69 101 ILE A CA 1
ATOM 799 C C . ILE A 1 101 ? 10.673 4.165 -8.508 1.00 96.69 101 ILE A C 1
ATOM 801 O O . ILE A 1 101 ? 11.420 3.262 -8.885 1.00 96.69 101 ILE A O 1
ATOM 805 N N . ALA A 1 102 ? 9.412 4.269 -8.938 1.00 95.38 102 ALA A N 1
ATOM 806 C CA . ALA A 1 102 ? 8.814 3.330 -9.884 1.00 95.38 102 ALA A CA 1
ATOM 807 C C . ALA A 1 102 ? 9.542 3.325 -11.237 1.00 95.38 102 ALA A C 1
ATOM 809 O O . ALA A 1 102 ? 9.854 2.255 -11.758 1.00 95.38 102 ALA A O 1
ATOM 810 N N . VAL A 1 103 ? 9.895 4.505 -11.762 1.00 95.00 103 VAL A N 1
ATOM 811 C CA . VAL A 1 103 ? 10.709 4.632 -12.984 1.00 95.00 103 VAL A CA 1
ATOM 812 C C . VAL A 1 103 ? 12.066 3.950 -12.806 1.00 95.00 103 VAL A C 1
ATOM 814 O O . VAL A 1 103 ? 12.472 3.173 -13.665 1.00 95.00 103 VAL A O 1
ATOM 817 N N . GLY A 1 104 ? 12.748 4.172 -11.678 1.00 95.56 104 GLY A N 1
ATOM 818 C CA . GLY A 1 104 ? 14.017 3.501 -11.383 1.00 95.56 104 GLY A CA 1
ATOM 819 C C . GLY A 1 104 ? 13.896 1.973 -11.336 1.00 95.56 104 GLY A C 1
ATOM 820 O O . GLY A 1 104 ? 14.732 1.273 -11.904 1.00 95.56 104 GLY A O 1
ATOM 821 N N . ARG A 1 105 ? 12.831 1.446 -10.716 1.00 92.62 105 ARG A N 1
ATOM 822 C CA . ARG A 1 105 ? 12.545 -0.001 -10.674 1.00 92.62 105 ARG A CA 1
ATOM 823 C C . ARG A 1 105 ? 12.304 -0.582 -12.068 1.00 92.62 105 ARG A C 1
ATOM 825 O O . ARG A 1 105 ? 12.808 -1.664 -12.347 1.00 92.62 105 ARG A O 1
ATOM 832 N N . ALA A 1 106 ? 11.578 0.129 -12.931 1.00 92.69 106 ALA A N 1
ATOM 833 C CA . ALA A 1 106 ? 11.345 -0.296 -14.311 1.00 92.69 106 ALA A CA 1
ATOM 834 C C . ALA A 1 106 ? 12.644 -0.292 -15.136 1.00 92.69 106 ALA A C 1
ATOM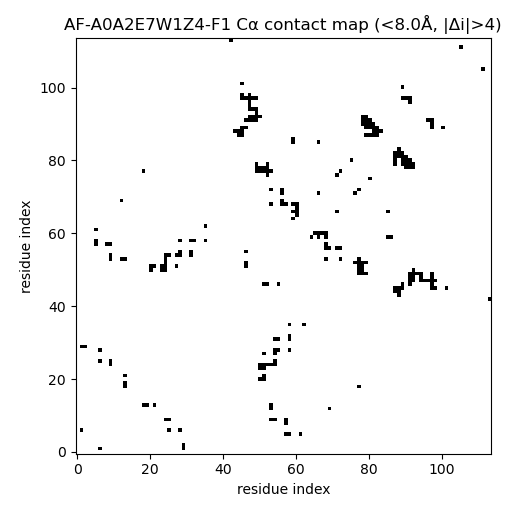 836 O O . ALA A 1 106 ? 12.953 -1.268 -15.812 1.00 92.69 106 ALA A O 1
ATOM 837 N N . LEU A 1 107 ? 13.454 0.767 -15.025 1.00 94.25 107 LEU A N 1
ATOM 838 C CA . LEU A 1 107 ? 14.729 0.880 -15.743 1.00 94.25 107 LEU A CA 1
ATOM 839 C C . LEU A 1 107 ? 15.768 -0.164 -15.313 1.00 94.25 107 LEU A C 1
ATOM 841 O O . LEU A 1 107 ? 16.642 -0.507 -16.105 1.00 94.25 107 LEU A O 1
ATOM 845 N N . ALA A 1 108 ? 15.688 -0.673 -14.081 1.00 93.88 108 ALA A N 1
ATOM 846 C CA . ALA A 1 108 ? 16.605 -1.698 -13.585 1.00 93.88 108 ALA A CA 1
ATOM 847 C C . ALA A 1 108 ? 16.443 -3.058 -14.291 1.00 93.88 108 ALA A C 1
ATOM 849 O O . ALA A 1 108 ? 17.371 -3.864 -14.268 1.00 93.88 108 ALA A O 1
ATOM 850 N N . AS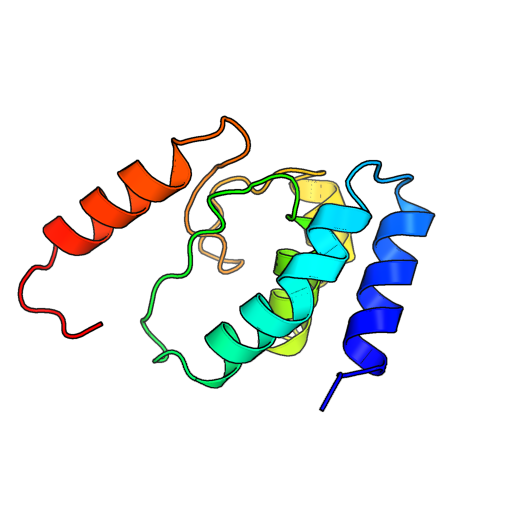N A 1 109 ? 15.286 -3.323 -14.907 1.00 88.12 109 ASN A N 1
ATOM 851 C CA . ASN A 1 109 ? 15.054 -4.516 -15.715 1.00 88.12 109 ASN A CA 1
ATOM 852 C C . ASN A 1 109 ? 14.226 -4.156 -16.964 1.00 88.12 109 ASN A C 1
ATOM 854 O O . ASN A 1 109 ? 13.010 -4.353 -16.970 1.00 88.12 109 ASN A O 1
ATOM 858 N N . PRO A 1 110 ? 14.872 -3.613 -18.009 1.00 84.88 110 PRO A N 1
ATOM 859 C CA . PRO A 1 110 ? 14.183 -3.078 -19.182 1.00 84.88 110 PRO A CA 1
ATOM 860 C C . PRO A 1 110 ? 13.533 -4.158 -20.059 1.00 84.88 110 PRO A C 1
ATOM 862 O O . PRO A 1 110 ? 12.634 -3.845 -20.833 1.00 84.88 110 PRO A O 1
ATOM 865 N N . ASP A 1 111 ? 13.956 -5.417 -19.926 1.00 87.62 111 ASP A N 1
ATOM 866 C CA . ASP A 1 111 ? 13.410 -6.547 -20.689 1.00 87.62 111 ASP A CA 1
ATOM 867 C C . ASP A 1 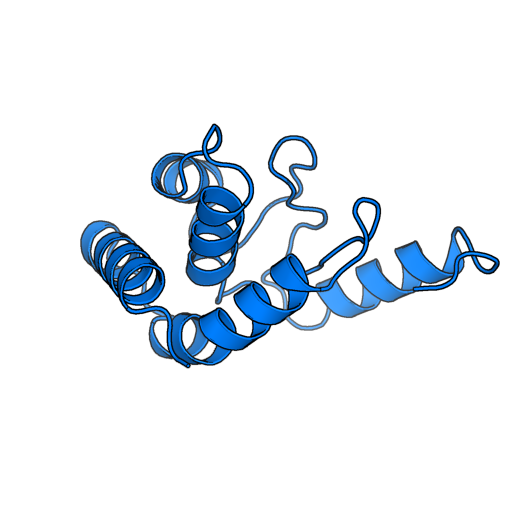111 ? 12.134 -7.122 -20.054 1.00 87.62 111 ASP A C 1
ATOM 869 O O . ASP A 1 111 ? 11.460 -7.985 -20.624 1.00 87.62 111 ASP A O 1
ATOM 873 N N . ARG A 1 112 ? 11.785 -6.654 -18.852 1.00 82.44 112 ARG A N 1
ATOM 874 C CA . ARG A 1 112 ? 10.594 -7.093 -18.143 1.00 82.44 112 ARG A CA 1
ATOM 875 C C . ARG A 1 112 ? 9.346 -6.490 -18.781 1.00 82.44 112 ARG A C 1
ATOM 877 O O . ARG A 1 112 ? 9.159 -5.278 -18.791 1.00 82.44 112 ARG A O 1
ATOM 884 N N . THR A 1 113 ? 8.443 -7.354 -19.236 1.00 74.00 113 THR A N 1
ATOM 885 C CA . THR A 1 113 ? 7.084 -6.936 -19.600 1.00 74.00 113 THR A CA 1
ATOM 886 C C . THR A 1 113 ? 6.286 -6.695 -18.317 1.00 74.00 113 THR A C 1
ATOM 888 O O . THR A 1 113 ? 6.198 -7.595 -17.479 1.00 74.00 113 THR A O 1
ATOM 891 N N . VAL A 1 114 ? 5.775 -5.475 -18.159 1.00 67.62 114 VAL A N 1
ATOM 892 C CA . VAL A 1 114 ? 4.949 -5.001 -17.034 1.00 67.62 114 VAL A CA 1
ATOM 893 C C . VAL A 1 114 ? 3.522 -4.724 -17.481 1.00 67.62 114 VAL A C 1
ATOM 895 O O . VAL A 1 114 ? 3.332 -4.440 -18.686 1.00 67.62 114 VAL A O 1
#

Radius of gyration: 13.64 Å; Cα contacts (8 Å, |Δi|>4): 135; chains: 1; bounding box: 35×27×35 Å

pLDDT: mean 95.93, std 5.34, range [66.38, 98.81]

Foldseek 3Di:
DDDVVLVVQLVVLCVVQVQDLSVLLVVCLVVLLVCVVPPDPPDADFDQQFLNVSSNLSSLCVNPVVRHSNVQCVVANSGDDDDVVSSHHHTHDPHPPRVVVVVVVCVVCVVDDD